Protein AF-A0A7S3M8I0-F1 (afdb_monomer_lite)

Organism: NCBI:txid89044

Radius of gyration: 23.66 Å; chains: 1; bounding box: 47×51×76 Å

pLDDT: mean 84.77, std 18.3, range [44.31, 98.44]

Secondary structure (DSSP, 8-state):
--TT---PPTT-GGGSSSS--HHHHHHHHHHHHHHHHHHTT-HHHHHHHHHHHHHH-TT-HHHHHHHHHHHHHT--SHHHHHHHHHHHHHHHHHHHHHHHHHHHHHHHHHHHHHHTS--------

Sequence (125 aa):
RDEKDNRVPPGSNLVQRTLKDDRFFMCTANVLISKLLLASGNSRGAQLSLREALICFPRSIEGSYLMAEILRCNATSEESLLQAEALLQKAIETGTHLKTKFKETTQAVKAAKLEKTPSAGASEK

Foldseek 3Di:
DPPPPPDDDPPDPVVPDDDPLVLQVLLVVLLVVLVVCVVVVNLVSSLVSLVSSCVSPVLPLSSLQVNLVSLVVPPPDPVSNVSSVVSNVSSVVSVVVVVVVVVVVVVVVVVVVVVPP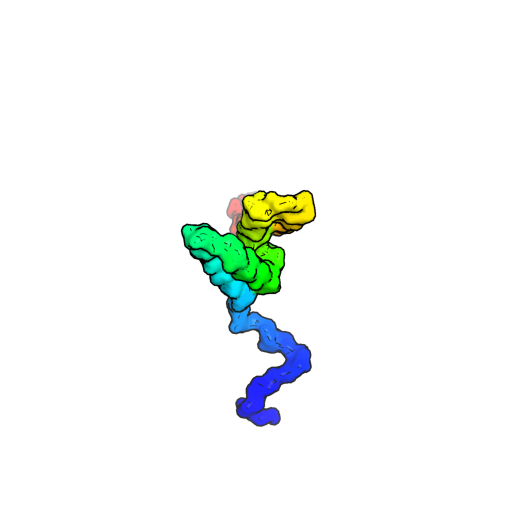PPPDPDDD

Structure (mmCIF, N/CA/C/O backbone):
data_AF-A0A7S3M8I0-F1
#
_entry.id   AF-A0A7S3M8I0-F1
#
loop_
_atom_site.group_PDB
_atom_site.id
_atom_site.type_symbol
_atom_site.label_atom_id
_atom_site.label_alt_id
_atom_site.label_comp_id
_atom_site.label_asym_id
_atom_site.label_entity_id
_atom_site.label_seq_id
_atom_site.pdbx_PDB_ins_code
_atom_site.Cartn_x
_atom_site.Cartn_y
_atom_site.Cartn_z
_atom_site.occupancy
_atom_site.B_iso_or_equiv
_atom_site.auth_seq_id
_atom_site.auth_comp_id
_atom_site.auth_asym_id
_atom_site.auth_atom_id
_atom_site.pdbx_PDB_model_num
ATOM 1 N N . ARG A 1 1 ? 30.835 -38.477 -7.548 1.00 52.78 1 ARG A N 1
ATOM 2 C CA . ARG A 1 1 ? 29.687 -37.641 -7.127 1.00 52.78 1 ARG A CA 1
ATOM 3 C C . ARG A 1 1 ? 28.466 -38.514 -7.355 1.00 52.78 1 ARG A C 1
ATOM 5 O O . ARG A 1 1 ? 28.325 -38.973 -8.478 1.00 52.78 1 ARG A O 1
ATOM 12 N N . ASP A 1 2 ? 27.716 -38.860 -6.312 1.00 46.69 2 ASP A N 1
ATOM 13 C CA . ASP A 1 2 ? 26.536 -39.722 -6.444 1.00 46.69 2 ASP A CA 1
ATOM 14 C C . ASP A 1 2 ? 25.474 -38.995 -7.279 1.00 46.69 2 ASP A C 1
ATOM 16 O O . ASP A 1 2 ? 25.097 -37.875 -6.942 1.00 46.69 2 ASP A O 1
ATOM 20 N N . GLU A 1 3 ? 24.985 -39.602 -8.361 1.00 52.41 3 GLU A N 1
ATOM 21 C CA . GLU A 1 3 ? 23.953 -38.999 -9.229 1.00 52.41 3 GLU A CA 1
ATOM 22 C C . GLU A 1 3 ? 22.595 -38.832 -8.522 1.00 52.41 3 GLU A C 1
ATOM 24 O O . GLU A 1 3 ? 21.691 -38.185 -9.042 1.00 52.41 3 GLU A O 1
ATOM 29 N N . LYS A 1 4 ? 22.452 -39.395 -7.316 1.00 58.56 4 LYS A N 1
ATOM 30 C CA . LYS A 1 4 ? 21.250 -39.307 -6.477 1.00 58.56 4 LYS A CA 1
ATOM 31 C C . LYS A 1 4 ? 21.341 -38.235 -5.387 1.00 58.56 4 LYS A C 1
ATOM 33 O O . LYS A 1 4 ? 20.374 -38.038 -4.651 1.00 58.56 4 LYS A O 1
ATOM 38 N N . ASP A 1 5 ? 22.479 -37.552 -5.260 1.00 62.09 5 ASP A N 1
ATOM 39 C CA . ASP A 1 5 ? 22.670 -36.527 -4.238 1.00 62.09 5 ASP A CA 1
ATOM 40 C C . ASP A 1 5 ? 22.158 -35.161 -4.726 1.00 62.09 5 ASP A C 1
ATOM 42 O O . ASP A 1 5 ? 22.886 -34.351 -5.298 1.00 62.09 5 ASP A O 1
ATOM 46 N N . ASN A 1 6 ? 20.866 -34.910 -4.490 1.00 58.25 6 ASN A N 1
ATOM 47 C CA . ASN A 1 6 ? 20.188 -33.637 -4.772 1.00 58.25 6 ASN A CA 1
ATOM 48 C C . ASN A 1 6 ? 20.523 -32.524 -3.759 1.00 58.25 6 ASN A C 1
ATOM 50 O O . ASN A 1 6 ? 19.845 -31.493 -3.723 1.00 58.25 6 ASN A O 1
ATOM 54 N N . ARG A 1 7 ? 21.526 -32.702 -2.890 1.00 59.53 7 ARG A N 1
ATOM 55 C CA . ARG A 1 7 ? 21.896 -31.667 -1.922 1.00 59.53 7 ARG A CA 1
ATOM 56 C C . ARG A 1 7 ? 22.655 -30.546 -2.621 1.00 59.53 7 ARG A C 1
ATOM 58 O O . ARG A 1 7 ? 23.830 -30.650 -2.965 1.00 59.53 7 ARG A O 1
ATOM 65 N N . VAL A 1 8 ? 21.946 -29.438 -2.808 1.00 58.66 8 VAL A N 1
ATOM 66 C CA . VAL A 1 8 ? 22.505 -28.172 -3.273 1.00 58.66 8 VAL A CA 1
ATOM 67 C C . VAL A 1 8 ? 23.433 -27.620 -2.176 1.00 58.66 8 VAL A C 1
ATOM 69 O O . VAL A 1 8 ? 22.980 -27.438 -1.044 1.00 58.66 8 VAL A O 1
ATOM 72 N N . PRO A 1 9 ? 24.725 -27.364 -2.460 1.00 52.59 9 PRO A N 1
ATOM 73 C CA . PRO A 1 9 ? 25.653 -26.903 -1.439 1.00 52.59 9 PRO A CA 1
ATOM 74 C C . PRO A 1 9 ? 25.285 -25.500 -0.930 1.00 52.59 9 PRO A C 1
ATOM 76 O O . PRO A 1 9 ? 24.878 -24.644 -1.734 1.00 52.59 9 PRO A O 1
ATOM 79 N N . PRO A 1 10 ? 25.477 -25.228 0.376 1.00 52.31 10 PRO A N 1
ATOM 80 C CA . PRO A 1 10 ? 25.326 -23.885 0.922 1.00 52.31 10 PRO A CA 1
ATOM 81 C C . PRO A 1 10 ? 26.317 -22.940 0.228 1.00 52.31 10 PRO A C 1
ATOM 83 O O . PRO A 1 10 ? 27.504 -23.237 0.128 1.00 52.31 10 PRO A O 1
ATOM 86 N N . GLY A 1 11 ? 25.813 -21.823 -0.304 1.00 56.59 11 GLY A N 1
ATOM 87 C CA . GLY A 1 11 ? 26.606 -20.849 -1.066 1.00 56.59 11 GLY A CA 1
ATOM 88 C C . GLY A 1 11 ? 26.591 -21.035 -2.587 1.00 56.59 11 GLY A C 1
ATOM 89 O O . GLY A 1 11 ? 27.182 -20.227 -3.299 1.00 56.59 11 GLY A O 1
ATOM 90 N N . SER A 1 12 ? 25.893 -22.042 -3.123 1.00 55.78 12 SER A N 1
ATOM 91 C CA . SER A 1 12 ? 25.648 -22.072 -4.566 1.00 55.78 12 SER A CA 1
ATOM 92 C C . SER A 1 12 ? 24.571 -21.047 -4.945 1.00 55.78 12 SER A C 1
ATOM 94 O O . SER A 1 12 ? 23.461 -21.040 -4.411 1.00 55.78 12 SER A O 1
ATOM 96 N N . ASN A 1 13 ? 24.865 -20.209 -5.939 1.00 52.44 13 ASN A N 1
ATOM 97 C CA . ASN A 1 13 ? 23.871 -19.346 -6.589 1.00 52.44 13 ASN A CA 1
ATOM 98 C C . ASN A 1 13 ? 22.794 -20.157 -7.352 1.00 52.44 13 ASN A C 1
ATOM 100 O O . ASN A 1 13 ? 21.970 -19.573 -8.045 1.00 52.44 13 ASN A O 1
ATOM 104 N N . LEU A 1 14 ? 22.759 -21.492 -7.221 1.00 46.19 14 LEU A N 1
ATOM 105 C CA . LEU A 1 14 ? 21.753 -22.373 -7.822 1.00 46.19 14 LEU A CA 1
ATOM 106 C C . LEU A 1 14 ? 20.364 -22.275 -7.170 1.00 46.19 14 LEU A C 1
ATOM 108 O O . LEU A 1 14 ? 19.418 -22.858 -7.686 1.00 46.19 14 LEU A O 1
ATOM 112 N N . VAL A 1 15 ? 20.208 -21.506 -6.087 1.00 46.97 15 VAL A N 1
ATOM 113 C CA . VAL A 1 15 ? 18.879 -21.096 -5.587 1.00 46.97 15 VAL A CA 1
ATOM 114 C C . VAL A 1 15 ? 18.293 -19.949 -6.433 1.00 46.97 15 VAL A C 1
ATOM 116 O O . VAL A 1 15 ? 17.144 -19.547 -6.261 1.00 46.97 15 VAL A O 1
ATOM 119 N N . GLN A 1 16 ? 19.053 -19.387 -7.377 1.00 47.69 16 GLN A N 1
ATOM 120 C CA . GLN A 1 16 ? 18.595 -18.245 -8.156 1.00 47.69 16 GLN A CA 1
ATOM 121 C C . GLN A 1 16 ? 17.843 -18.682 -9.422 1.00 47.69 16 GLN A C 1
ATOM 123 O O . GLN A 1 16 ? 18.452 -19.070 -10.414 1.00 47.69 16 GLN A O 1
ATOM 128 N N . ARG A 1 17 ? 16.523 -18.422 -9.403 1.00 48.28 17 ARG A N 1
ATOM 129 C CA . ARG A 1 17 ? 15.630 -18.143 -10.558 1.00 48.28 17 ARG A CA 1
ATOM 130 C C . ARG A 1 17 ? 14.705 -19.253 -11.071 1.00 48.28 17 ARG A C 1
ATOM 132 O O . ARG A 1 17 ? 14.370 -19.256 -12.251 1.00 48.28 17 ARG A O 1
ATOM 139 N N . THR A 1 18 ? 14.160 -20.094 -10.198 1.00 44.31 18 THR A N 1
ATOM 140 C CA . THR A 1 18 ? 12.997 -20.941 -10.553 1.00 44.31 18 THR A CA 1
ATOM 141 C C . THR A 1 18 ? 11.818 -20.820 -9.595 1.00 44.31 18 THR A C 1
ATOM 143 O O . THR A 1 18 ? 11.052 -21.760 -9.432 1.00 44.31 18 THR A O 1
ATOM 146 N N . LEU A 1 19 ? 11.592 -19.630 -9.033 1.00 44.62 19 LEU A N 1
ATOM 147 C CA . LEU A 1 19 ? 10.299 -19.269 -8.455 1.00 44.62 19 LEU A CA 1
ATOM 148 C C . LEU A 1 19 ? 9.931 -17.859 -8.910 1.00 44.62 19 LEU A C 1
ATOM 150 O O . LEU A 1 19 ? 10.616 -16.881 -8.613 1.00 44.62 19 LEU A O 1
ATOM 154 N N . LYS A 1 20 ? 8.842 -17.776 -9.673 1.00 55.47 20 LYS A N 1
ATOM 155 C CA . LYS A 1 20 ? 8.004 -16.581 -9.749 1.00 55.47 20 LYS A CA 1
ATOM 156 C C . LYS A 1 20 ? 7.783 -16.140 -8.293 1.00 55.47 20 LYS A C 1
ATOM 158 O O . LYS A 1 20 ? 7.298 -16.953 -7.527 1.00 55.47 20 LYS A O 1
ATOM 163 N N . ASP A 1 21 ? 8.250 -14.953 -7.903 1.00 74.69 21 ASP A N 1
ATOM 164 C CA . ASP A 1 21 ? 8.468 -14.561 -6.496 1.00 74.69 21 ASP A CA 1
ATOM 165 C C . ASP A 1 21 ? 7.232 -14.851 -5.621 1.00 74.69 21 ASP A C 1
ATOM 167 O O . ASP A 1 21 ? 6.266 -14.087 -5.636 1.00 74.69 21 ASP A O 1
ATOM 171 N N . ASP A 1 22 ? 7.241 -15.961 -4.871 1.00 85.56 22 ASP A N 1
ATOM 172 C CA . ASP A 1 22 ? 6.102 -16.393 -4.048 1.00 85.56 22 ASP A CA 1
ATOM 173 C C . ASP A 1 22 ? 5.674 -15.290 -3.080 1.00 85.56 22 ASP A C 1
ATOM 175 O O . ASP A 1 22 ? 4.495 -15.135 -2.780 1.00 85.56 22 ASP A O 1
ATOM 179 N N . ARG A 1 23 ? 6.611 -14.434 -2.660 1.00 87.88 23 ARG A N 1
ATOM 180 C CA . ARG A 1 23 ? 6.324 -13.279 -1.806 1.00 87.88 23 ARG A CA 1
ATOM 181 C C . ARG A 1 23 ? 5.453 -12.238 -2.499 1.00 87.88 23 ARG A C 1
ATOM 183 O O . ARG A 1 23 ? 4.618 -11.620 -1.846 1.00 87.88 23 ARG A O 1
ATOM 190 N N . PHE A 1 24 ? 5.608 -12.048 -3.809 1.00 88.31 24 PHE A N 1
ATOM 191 C CA . PHE A 1 24 ? 4.735 -11.167 -4.582 1.00 88.31 24 PHE A CA 1
ATOM 192 C C . PHE A 1 24 ? 3.313 -11.736 -4.672 1.00 88.31 24 PHE A C 1
ATOM 194 O O . PHE A 1 24 ? 2.341 -11.000 -4.481 1.00 88.31 24 PHE A O 1
ATOM 201 N N . PHE A 1 25 ? 3.174 -13.047 -4.891 1.00 91.00 25 PHE A N 1
ATOM 202 C CA . PHE A 1 25 ? 1.861 -13.697 -4.886 1.00 91.00 25 PHE A CA 1
ATOM 203 C C . PHE A 1 25 ? 1.220 -13.682 -3.500 1.00 91.00 25 PHE A C 1
ATOM 205 O O . PHE A 1 25 ? 0.051 -13.327 -3.386 1.00 91.00 25 PHE A O 1
ATOM 212 N N . MET A 1 26 ? 1.982 -13.972 -2.446 1.00 93.94 26 MET A N 1
ATOM 213 C CA . MET A 1 26 ? 1.519 -13.896 -1.060 1.00 93.94 26 MET A CA 1
ATOM 214 C C . MET A 1 26 ? 1.123 -12.472 -0.670 1.00 93.94 26 MET A C 1
ATOM 216 O O . MET A 1 26 ? 0.101 -12.284 -0.014 1.00 93.94 26 MET A O 1
ATOM 220 N N . CYS A 1 27 ? 1.874 -11.458 -1.109 1.00 95.06 27 CYS A N 1
ATOM 221 C CA . CYS A 1 27 ? 1.487 -10.060 -0.944 1.00 95.06 27 CYS A CA 1
ATOM 222 C C . CYS A 1 27 ? 0.141 -9.781 -1.622 1.00 95.06 27 CYS A C 1
ATOM 224 O O . CYS A 1 27 ? -0.780 -9.279 -0.981 1.00 95.06 27 CYS A O 1
ATOM 226 N N . THR A 1 28 ? 0.002 -10.173 -2.890 1.00 95.19 28 THR A N 1
ATOM 227 C CA . THR A 1 28 ? -1.228 -9.974 -3.669 1.00 95.19 28 THR A CA 1
ATOM 228 C C . THR A 1 28 ? -2.423 -10.683 -3.028 1.00 95.19 28 THR A C 1
ATOM 230 O O . THR A 1 28 ? -3.484 -10.084 -2.866 1.00 95.19 28 THR A O 1
ATOM 233 N N . ALA A 1 29 ? -2.251 -11.937 -2.604 1.00 97.31 29 ALA A N 1
ATOM 234 C CA . ALA A 1 29 ? -3.283 -12.718 -1.934 1.00 97.31 29 ALA A CA 1
ATOM 235 C C . ALA A 1 29 ? -3.729 -12.052 -0.625 1.00 97.31 29 ALA A C 1
ATOM 237 O O . ALA A 1 29 ? 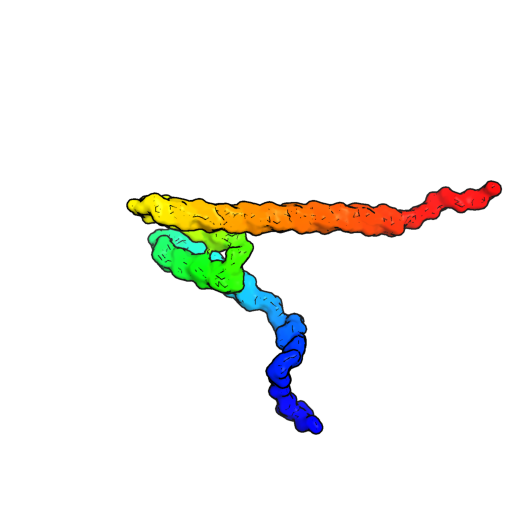-4.923 -11.871 -0.404 1.00 97.31 29 ALA A O 1
ATOM 238 N N . ASN A 1 30 ? -2.787 -11.610 0.208 1.00 98.31 30 ASN A N 1
ATOM 239 C CA . ASN A 1 30 ? -3.101 -10.921 1.457 1.00 98.31 30 ASN A CA 1
ATOM 240 C C . ASN A 1 30 ? -3.770 -9.551 1.244 1.00 98.31 30 ASN A C 1
ATOM 242 O O . ASN A 1 30 ? -4.656 -9.181 2.014 1.00 98.31 30 ASN A O 1
ATOM 246 N N . VAL A 1 31 ? -3.409 -8.815 0.186 1.00 98.25 31 VAL A N 1
ATOM 247 C CA . VAL A 1 31 ? -4.112 -7.582 -0.217 1.00 98.25 31 VAL A CA 1
ATOM 248 C C . VAL A 1 31 ? -5.548 -7.880 -0.665 1.00 98.25 31 VAL A C 1
ATOM 250 O O . VAL A 1 31 ? -6.463 -7.126 -0.347 1.00 98.25 31 VAL A O 1
ATOM 253 N N . LEU A 1 32 ? -5.790 -8.980 -1.381 1.00 98.38 32 LEU A N 1
ATOM 254 C CA . LEU A 1 32 ? -7.152 -9.376 -1.759 1.00 98.38 32 LEU A CA 1
ATOM 255 C C . LEU A 1 32 ? -7.977 -9.807 -0.542 1.00 98.38 32 LEU A C 1
ATOM 257 O O . LEU A 1 32 ? -9.118 -9.372 -0.392 1.00 98.38 32 LEU A O 1
ATOM 261 N N . ILE A 1 33 ? -7.392 -10.607 0.351 1.00 98.44 33 ILE A N 1
ATOM 262 C CA . ILE A 1 33 ? -8.027 -11.015 1.609 1.00 98.44 33 ILE A CA 1
ATOM 263 C C . ILE A 1 33 ? -8.390 -9.782 2.443 1.00 98.44 33 ILE A C 1
ATOM 265 O O . ILE A 1 33 ? -9.509 -9.700 2.946 1.00 98.44 33 ILE A O 1
ATOM 269 N N . SER A 1 34 ? -7.502 -8.788 2.546 1.00 98.44 34 SER A N 1
ATOM 270 C CA . SER A 1 34 ? -7.792 -7.581 3.322 1.00 98.44 34 SER A CA 1
ATOM 271 C C . SER A 1 34 ? -8.964 -6.783 2.753 1.00 98.44 34 SER A C 1
ATOM 273 O O . SER A 1 34 ? -9.813 -6.335 3.520 1.00 98.44 34 SER A O 1
ATOM 275 N N . LYS A 1 35 ? -9.084 -6.670 1.425 1.00 98.44 35 LYS A N 1
ATOM 276 C CA . LYS A 1 35 ? -10.242 -6.033 0.776 1.00 98.44 35 LYS A CA 1
ATOM 277 C C . LYS A 1 35 ? -11.551 -6.759 1.081 1.00 98.44 35 LYS A C 1
ATOM 279 O O . LYS A 1 35 ? -12.546 -6.102 1.377 1.00 98.44 35 LYS A O 1
ATOM 284 N N . LEU A 1 36 ? -11.553 -8.093 1.046 1.00 98.38 36 LEU A N 1
ATOM 285 C CA . LEU A 1 36 ? -12.730 -8.893 1.408 1.00 98.38 36 LEU A CA 1
ATOM 286 C C . LEU A 1 36 ? -13.114 -8.690 2.880 1.00 98.38 36 LEU A C 1
ATOM 288 O O . LEU A 1 36 ? -14.290 -8.514 3.189 1.00 98.38 36 LEU A O 1
ATOM 292 N N . LEU A 1 37 ? -12.123 -8.646 3.774 1.00 98.44 37 LEU A N 1
ATOM 293 C CA . LEU A 1 37 ? -12.338 -8.389 5.199 1.00 98.44 37 LEU A CA 1
ATOM 294 C C . LEU A 1 37 ? -12.866 -6.973 5.461 1.00 98.44 37 LEU A C 1
ATOM 296 O O . LEU A 1 37 ? -13.734 -6.798 6.312 1.00 98.44 37 LEU A O 1
ATOM 300 N N . LEU A 1 38 ? -12.405 -5.966 4.713 1.00 97.62 38 LEU A N 1
ATOM 301 C CA . LEU A 1 38 ? -12.968 -4.614 4.783 1.00 97.62 38 LEU A CA 1
ATOM 302 C C . LEU A 1 38 ? -14.418 -4.577 4.304 1.00 97.62 38 LEU A C 1
ATOM 304 O O . LEU A 1 38 ? -15.256 -3.971 4.967 1.00 97.62 38 LEU A O 1
ATOM 308 N N . ALA A 1 39 ? -14.730 -5.261 3.201 1.00 97.25 39 ALA A N 1
ATOM 309 C CA . ALA A 1 39 ? -16.098 -5.358 2.695 1.00 97.25 39 ALA A CA 1
ATOM 310 C C . ALA A 1 39 ? -17.048 -6.029 3.704 1.00 97.25 39 ALA A C 1
ATOM 312 O O . ALA A 1 39 ? -18.227 -5.692 3.754 1.00 97.25 39 ALA A O 1
ATOM 313 N N . SER A 1 40 ? -16.535 -6.932 4.546 1.00 97.75 40 SER A N 1
ATOM 314 C CA . SER A 1 40 ? -17.293 -7.562 5.631 1.00 97.75 40 SER A CA 1
ATOM 315 C C . SER A 1 40 ? -17.251 -6.789 6.961 1.00 97.75 40 SER A C 1
ATOM 317 O O . SER A 1 40 ? -17.639 -7.340 7.988 1.00 97.75 40 SER A O 1
ATOM 319 N N . GLY A 1 41 ? -16.720 -5.561 6.991 1.00 96.81 41 GLY A N 1
ATOM 320 C CA . GLY A 1 41 ? -16.603 -4.740 8.205 1.00 96.81 41 GLY A CA 1
ATOM 321 C C . GLY A 1 41 ? -15.536 -5.201 9.211 1.00 96.81 41 GLY A C 1
ATOM 322 O O . GLY A 1 41 ? -15.448 -4.662 10.313 1.00 96.81 41 GLY A O 1
ATOM 323 N N . ASN A 1 42 ? -14.696 -6.179 8.862 1.00 97.69 42 ASN A N 1
ATOM 324 C CA . ASN A 1 42 ? -13.638 -6.703 9.725 1.00 97.69 42 ASN A CA 1
ATOM 325 C C . ASN A 1 42 ? -12.311 -5.948 9.519 1.00 97.69 42 ASN A C 1
ATOM 327 O O . ASN A 1 42 ? -11.329 -6.483 8.995 1.00 97.69 42 ASN A O 1
ATOM 331 N N . SER A 1 43 ? -12.265 -4.697 9.982 1.00 96.69 43 SER A N 1
ATOM 332 C CA . SER A 1 43 ? -11.086 -3.827 9.856 1.00 96.69 43 SER A CA 1
ATOM 333 C C . SER A 1 43 ? -9.837 -4.389 10.545 1.00 96.69 43 SER A C 1
ATOM 335 O O . SER A 1 43 ? -8.728 -4.239 10.034 1.00 96.69 43 SER A O 1
ATOM 337 N N . ARG A 1 44 ? -9.992 -5.079 11.685 1.00 96.94 44 ARG A N 1
ATOM 338 C CA . ARG A 1 44 ? -8.862 -5.677 12.418 1.00 96.94 44 ARG A CA 1
ATOM 339 C C . ARG A 1 44 ? -8.223 -6.821 11.633 1.00 96.94 44 ARG A C 1
ATOM 341 O O . ARG A 1 44 ? -7.001 -6.878 11.532 1.00 96.94 44 ARG A O 1
ATOM 348 N N . GLY A 1 45 ? -9.036 -7.712 11.065 1.00 98.06 45 GLY A N 1
ATOM 349 C CA . GLY A 1 45 ? -8.549 -8.784 10.198 1.00 98.06 45 GLY A CA 1
ATOM 350 C C . GLY A 1 45 ? -7.843 -8.227 8.963 1.00 98.06 45 GLY A C 1
ATOM 351 O O . GLY A 1 45 ? -6.749 -8.674 8.628 1.00 98.06 45 GLY A O 1
ATOM 352 N N . ALA A 1 46 ? -8.419 -7.195 8.340 1.00 98.25 46 ALA A N 1
ATOM 353 C CA . ALA A 1 46 ? -7.816 -6.543 7.184 1.00 98.25 46 ALA A CA 1
ATOM 354 C C . ALA A 1 46 ? -6.419 -5.973 7.484 1.00 98.25 46 ALA A C 1
ATOM 356 O O . ALA A 1 46 ? -5.499 -6.170 6.689 1.00 98.25 46 ALA A O 1
ATOM 357 N N . GLN A 1 47 ? -6.230 -5.330 8.644 1.00 97.81 47 GLN A N 1
ATOM 358 C CA . GLN A 1 47 ? -4.912 -4.846 9.075 1.00 97.81 47 GLN A CA 1
ATOM 359 C C . GLN A 1 47 ? -3.895 -5.979 9.237 1.00 97.81 47 GLN A C 1
ATOM 361 O O . GLN A 1 47 ? -2.743 -5.817 8.838 1.00 97.81 47 GLN A O 1
ATOM 366 N N . LEU A 1 48 ? -4.294 -7.119 9.813 1.00 98.25 48 LEU A N 1
ATOM 367 C CA . LEU A 1 48 ? -3.400 -8.269 9.979 1.00 98.25 48 LEU A CA 1
ATOM 368 C C . LEU A 1 48 ? -2.948 -8.814 8.622 1.00 98.25 48 LEU A C 1
ATOM 370 O O . LEU A 1 48 ? -1.749 -8.959 8.400 1.00 98.25 48 LEU A O 1
ATOM 374 N N . SER A 1 49 ? -3.875 -9.013 7.682 1.00 98.38 49 SER A N 1
ATOM 375 C CA . SER A 1 49 ? -3.523 -9.438 6.323 1.00 98.38 49 SER A CA 1
ATOM 376 C C . SER A 1 49 ? -2.612 -8.423 5.623 1.00 98.38 49 SER A C 1
ATOM 378 O O . SER A 1 49 ? -1.631 -8.807 4.995 1.00 98.38 49 SER A O 1
ATOM 380 N N . LEU A 1 50 ? -2.861 -7.117 5.762 1.00 98.31 50 LEU A N 1
ATOM 381 C CA . LEU A 1 50 ? -1.991 -6.093 5.167 1.00 98.31 50 LEU A CA 1
ATOM 382 C C . LEU A 1 50 ? -0.591 -6.057 5.787 1.00 98.31 50 LEU A C 1
ATOM 384 O O . LEU A 1 50 ? 0.375 -5.814 5.066 1.00 98.31 50 LEU A O 1
ATOM 388 N N . ARG A 1 51 ? -0.450 -6.340 7.088 1.00 97.88 51 ARG A N 1
ATOM 389 C CA . ARG A 1 51 ? 0.871 -6.504 7.714 1.00 97.88 51 ARG A CA 1
ATOM 390 C C . ARG A 1 51 ? 1.634 -7.662 7.081 1.00 97.88 51 ARG A C 1
ATOM 392 O O . ARG A 1 51 ? 2.772 -7.457 6.671 1.00 97.88 51 ARG A O 1
ATOM 399 N N . GLU A 1 52 ? 0.999 -8.819 6.905 1.00 97.81 52 GLU A N 1
ATOM 400 C CA . GLU A 1 52 ? 1.616 -9.963 6.216 1.00 97.81 52 GLU A CA 1
ATOM 401 C C . GLU A 1 52 ? 1.990 -9.626 4.766 1.00 97.81 52 GLU A C 1
ATOM 403 O O . GLU A 1 52 ? 3.087 -9.949 4.299 1.00 97.81 52 GLU A O 1
ATOM 408 N N . ALA A 1 53 ? 1.122 -8.894 4.058 1.00 97.00 53 ALA A N 1
ATOM 409 C CA . ALA A 1 53 ? 1.408 -8.435 2.704 1.00 97.00 53 ALA A CA 1
ATOM 410 C C . ALA A 1 53 ? 2.664 -7.553 2.642 1.00 97.00 53 ALA A C 1
ATOM 412 O O . ALA A 1 53 ? 3.490 -7.719 1.741 1.00 97.00 53 ALA A O 1
ATOM 413 N N . LEU A 1 54 ? 2.810 -6.627 3.592 1.00 96.12 54 LEU A N 1
ATOM 414 C CA . LEU A 1 54 ? 3.936 -5.698 3.669 1.00 96.12 54 LEU A CA 1
ATOM 415 C C . LEU A 1 54 ? 5.213 -6.349 4.217 1.00 96.12 54 LEU A C 1
ATOM 417 O O . LEU A 1 54 ? 6.298 -5.889 3.875 1.00 96.12 54 LEU A O 1
ATOM 421 N N . ILE A 1 55 ? 5.121 -7.437 4.988 1.00 95.56 55 ILE A N 1
ATOM 422 C CA . ILE A 1 55 ? 6.279 -8.279 5.339 1.00 95.56 55 ILE A CA 1
ATOM 423 C C . ILE A 1 55 ? 6.800 -8.994 4.088 1.00 95.56 55 ILE A C 1
ATOM 425 O O . ILE A 1 55 ? 8.002 -8.980 3.818 1.00 95.56 55 ILE A O 1
ATOM 429 N N . CYS A 1 56 ? 5.900 -9.578 3.291 1.00 93.12 56 CYS A N 1
ATOM 430 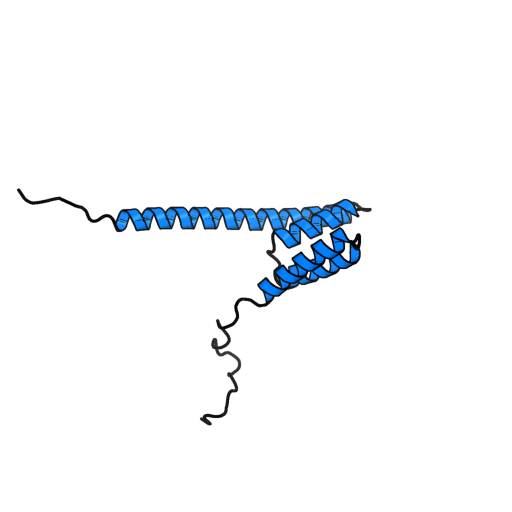C CA . CYS A 1 56 ? 6.268 -10.280 2.062 1.00 93.12 56 CYS A CA 1
ATOM 431 C C . CYS A 1 56 ? 6.836 -9.322 1.006 1.00 93.12 56 CYS A C 1
ATOM 433 O O . CYS A 1 56 ? 7.846 -9.616 0.364 1.00 93.12 56 CYS A O 1
ATOM 435 N N . PHE A 1 57 ? 6.193 -8.166 0.826 1.00 92.94 57 PHE A N 1
ATOM 436 C CA . PHE A 1 57 ? 6.596 -7.165 -0.155 1.00 92.94 57 PHE A CA 1
ATOM 437 C C . PHE A 1 57 ? 6.439 -5.737 0.405 1.00 92.94 57 PHE A C 1
ATOM 439 O O . PHE A 1 57 ? 5.415 -5.082 0.184 1.00 92.94 57 PHE A O 1
ATOM 446 N N . PRO A 1 58 ? 7.482 -5.200 1.073 1.00 92.44 58 PRO A N 1
ATOM 447 C CA . PRO A 1 58 ? 7.433 -3.888 1.733 1.00 92.44 58 PRO A CA 1
ATOM 448 C C . PRO A 1 58 ? 7.185 -2.699 0.801 1.00 92.44 58 PRO A C 1
ATOM 450 O O . PRO A 1 58 ? 6.795 -1.626 1.247 1.00 92.44 58 PRO A O 1
ATOM 453 N N . ARG A 1 59 ? 7.425 -2.881 -0.503 1.00 90.50 59 ARG A N 1
ATOM 454 C CA . ARG A 1 59 ? 7.212 -1.870 -1.549 1.00 90.50 59 ARG A CA 1
ATOM 455 C C . ARG A 1 59 ? 5.856 -2.026 -2.243 1.00 90.50 59 ARG A C 1
ATOM 457 O O . ARG A 1 59 ? 5.676 -1.568 -3.367 1.00 90.50 59 ARG A O 1
ATOM 464 N N . SER A 1 60 ? 4.897 -2.700 -1.612 1.00 94.69 60 SER A N 1
ATOM 465 C CA . SER A 1 60 ? 3.530 -2.760 -2.127 1.00 94.69 60 SER A CA 1
ATOM 466 C C . SER A 1 60 ? 2.875 -1.386 -1.991 1.00 94.69 60 SER A C 1
ATOM 468 O O . SER A 1 60 ? 2.531 -0.969 -0.882 1.00 94.69 60 SER A O 1
ATOM 470 N N . ILE A 1 61 ? 2.711 -0.677 -3.1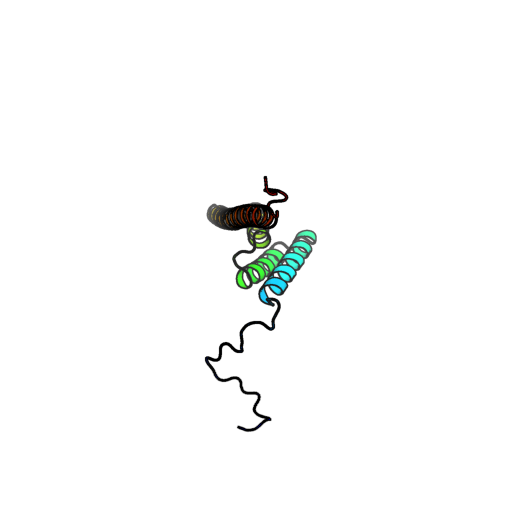16 1.00 95.75 61 ILE A N 1
ATOM 471 C CA . ILE A 1 61 ? 2.015 0.622 -3.165 1.00 95.75 61 ILE A CA 1
ATOM 472 C C . ILE A 1 61 ? 0.595 0.456 -2.625 1.00 95.75 61 ILE A C 1
ATOM 474 O O . ILE A 1 61 ? 0.180 1.180 -1.725 1.00 95.75 61 ILE A O 1
ATOM 478 N N . GLU A 1 62 ? -0.127 -0.537 -3.144 1.00 96.62 62 GLU A N 1
ATOM 479 C CA . GLU A 1 62 ? -1.509 -0.804 -2.759 1.00 96.62 62 GLU A CA 1
ATOM 480 C C . GLU A 1 62 ? -1.624 -1.254 -1.299 1.00 96.62 62 GLU A C 1
ATOM 482 O O . GLU A 1 62 ? -2.479 -0.751 -0.574 1.00 96.62 62 GLU A O 1
ATOM 487 N N . GLY A 1 63 ? -0.733 -2.140 -0.841 1.00 97.38 63 GLY A N 1
ATOM 488 C CA . GLY A 1 63 ? -0.714 -2.574 0.556 1.00 97.38 63 GLY A CA 1
ATOM 489 C C . GLY A 1 63 ? -0.478 -1.411 1.523 1.00 97.38 63 GLY A C 1
ATOM 490 O O . GLY A 1 63 ? -1.166 -1.300 2.537 1.00 97.38 63 GLY A O 1
ATOM 491 N N . SER A 1 64 ? 0.449 -0.510 1.181 1.00 97.88 64 SER A N 1
ATOM 492 C CA . SER A 1 64 ? 0.762 0.666 2.004 1.00 97.88 64 SER A CA 1
ATOM 493 C C . SER A 1 64 ? -0.407 1.651 2.034 1.00 97.88 64 SER A C 1
ATOM 495 O O . SER A 1 64 ? -0.788 2.114 3.106 1.00 97.88 64 SER A O 1
ATOM 497 N N . TYR A 1 65 ? -1.021 1.917 0.878 1.00 98.06 65 TYR A N 1
ATOM 498 C CA . TYR A 1 65 ? -2.186 2.794 0.764 1.00 98.06 65 TYR A CA 1
ATOM 499 C C . TYR A 1 65 ? -3.390 2.274 1.561 1.00 98.06 65 TYR A C 1
ATOM 501 O O . TYR A 1 65 ? -3.953 3.007 2.370 1.00 98.06 65 TYR A O 1
ATOM 509 N N . LEU A 1 66 ? -3.757 0.998 1.393 1.00 98.12 66 LEU A N 1
ATOM 510 C CA . LEU A 1 66 ? -4.890 0.416 2.116 1.00 98.12 66 LEU A CA 1
ATOM 511 C C . LEU A 1 66 ? -4.656 0.416 3.628 1.00 98.12 66 LEU A C 1
ATOM 513 O O . LEU A 1 66 ? -5.565 0.742 4.384 1.00 98.12 66 LEU A O 1
ATOM 517 N N . MET A 1 67 ? -3.441 0.094 4.085 1.00 98.31 67 MET A N 1
ATOM 518 C CA . MET A 1 67 ? -3.120 0.121 5.514 1.00 98.31 67 MET A CA 1
ATOM 519 C C . MET A 1 67 ? -3.232 1.543 6.081 1.00 98.31 67 MET A C 1
ATOM 521 O O . MET A 1 67 ? -3.790 1.720 7.165 1.00 98.31 67 MET A O 1
ATOM 525 N N . ALA A 1 68 ? -2.761 2.551 5.338 1.00 97.88 68 ALA A N 1
ATOM 526 C CA . ALA A 1 68 ? -2.897 3.952 5.724 1.00 97.88 68 ALA A CA 1
ATOM 527 C C . ALA A 1 68 ? -4.364 4.382 5.842 1.00 97.88 68 ALA A C 1
ATOM 529 O O . ALA A 1 68 ? -4.732 5.010 6.831 1.00 97.88 68 ALA A O 1
ATOM 530 N N . GLU A 1 69 ? -5.216 3.998 4.889 1.00 97.56 69 GLU A N 1
ATOM 531 C CA . GLU A 1 69 ? -6.644 4.327 4.934 1.00 97.56 69 GLU A CA 1
ATOM 532 C C . GLU A 1 69 ? -7.343 3.697 6.142 1.00 97.56 69 GLU A C 1
ATOM 534 O O . GLU A 1 69 ? -8.109 4.373 6.827 1.00 97.56 69 GLU A O 1
ATOM 539 N N . ILE A 1 70 ? -7.035 2.438 6.476 1.00 96.81 70 ILE A N 1
ATOM 540 C CA . ILE A 1 70 ? -7.613 1.813 7.673 1.00 96.81 70 ILE A CA 1
ATOM 541 C C . ILE A 1 70 ? -7.144 2.531 8.944 1.00 96.81 70 ILE A C 1
ATOM 543 O O . ILE A 1 70 ? -7.950 2.755 9.848 1.00 96.81 70 ILE A O 1
ATOM 547 N N . LEU A 1 71 ? -5.856 2.877 9.039 1.00 96.81 71 LEU A N 1
ATOM 548 C CA . LEU A 1 71 ? -5.323 3.619 10.185 1.00 96.81 71 LEU A CA 1
ATOM 549 C C . LEU A 1 71 ? -5.979 4.993 10.309 1.00 96.81 71 LEU A C 1
ATOM 551 O O . LEU A 1 71 ? -6.387 5.360 11.403 1.00 96.81 71 LEU A O 1
ATOM 555 N N . ARG A 1 72 ? -6.154 5.709 9.194 1.00 96.81 72 ARG A N 1
ATOM 556 C CA . ARG A 1 72 ? -6.819 7.014 9.146 1.00 96.81 72 ARG A CA 1
ATOM 557 C C . ARG A 1 72 ? -8.281 6.929 9.587 1.00 96.81 72 ARG A C 1
ATOM 559 O O . ARG A 1 72 ? -8.721 7.751 10.382 1.00 96.81 72 ARG A O 1
ATOM 566 N N . CYS A 1 73 ? -9.033 5.940 9.101 1.00 95.06 73 CYS A N 1
ATOM 567 C CA . CYS A 1 73 ? -10.442 5.752 9.463 1.00 95.06 73 CYS A CA 1
ATOM 568 C C . CYS A 1 73 ? -10.645 5.349 10.929 1.00 95.06 73 CYS A C 1
ATOM 570 O O . CYS A 1 73 ? -11.661 5.707 11.516 1.00 95.06 73 CYS A O 1
ATOM 572 N N . ASN A 1 74 ? -9.691 4.624 11.516 1.00 94.19 74 ASN A N 1
ATOM 573 C CA . ASN A 1 74 ? -9.752 4.167 12.906 1.00 94.19 74 ASN A CA 1
ATOM 574 C C . ASN A 1 74 ? -8.894 5.021 13.853 1.00 94.19 74 ASN A C 1
ATOM 576 O O . ASN A 1 74 ? -8.660 4.613 14.991 1.00 94.19 74 ASN A O 1
ATOM 580 N N . ALA A 1 75 ? -8.378 6.163 13.392 1.00 94.25 75 ALA A N 1
ATOM 581 C CA . ALA A 1 75 ? -7.448 6.967 14.165 1.00 94.25 75 ALA A CA 1
ATOM 582 C C . ALA A 1 75 ? -8.146 7.563 15.389 1.00 94.25 75 ALA A C 1
ATOM 584 O O . ALA A 1 75 ? -9.038 8.401 15.277 1.00 94.25 75 ALA A O 1
ATOM 585 N N . THR A 1 76 ? -7.693 7.156 16.569 1.00 95.19 76 THR A N 1
ATOM 586 C CA . THR A 1 76 ? -8.087 7.757 17.851 1.00 95.19 76 THR A CA 1
ATOM 587 C C . THR A 1 76 ? -6.965 8.595 18.458 1.00 95.19 76 THR A C 1
ATOM 589 O O . THR A 1 76 ? -7.133 9.163 19.533 1.00 95.19 76 THR A O 1
ATOM 592 N N . SER A 1 77 ? -5.803 8.639 17.804 1.00 95.56 77 SER A N 1
ATOM 593 C CA . SER A 1 77 ? -4.605 9.324 18.278 1.00 95.56 77 SER A CA 1
ATOM 594 C C . SER A 1 77 ? -3.830 9.954 17.127 1.00 95.56 77 SER A C 1
ATOM 596 O O . SER A 1 77 ? -3.869 9.473 15.992 1.00 95.56 77 SER A O 1
ATOM 598 N N . GLU A 1 78 ? -3.073 11.001 17.451 1.00 96.19 78 GLU A N 1
ATOM 599 C CA . GLU A 1 78 ? -2.102 11.618 16.544 1.00 96.19 78 GLU A CA 1
ATOM 600 C C . GLU A 1 78 ? -1.076 10.595 16.038 1.00 96.19 78 GLU A C 1
ATOM 602 O O . GLU A 1 78 ? -0.774 10.551 14.850 1.00 96.19 78 GLU A O 1
ATOM 607 N N . GLU A 1 79 ? -0.624 9.686 16.905 1.00 96.12 79 GLU A N 1
ATOM 608 C CA . GLU A 1 79 ? 0.303 8.615 16.532 1.00 96.12 79 GLU A CA 1
ATOM 609 C C . GLU A 1 79 ? -0.239 7.741 15.388 1.00 96.12 79 GLU A C 1
ATOM 611 O O . GLU A 1 79 ? 0.491 7.408 14.455 1.00 96.12 79 GLU A O 1
ATOM 616 N N . SER A 1 80 ? -1.534 7.408 15.413 1.00 93.19 80 SER A N 1
ATOM 617 C CA . SER A 1 80 ? -2.162 6.610 14.349 1.00 93.19 80 SER A CA 1
ATOM 618 C C . SER A 1 80 ? -2.172 7.357 13.012 1.00 93.19 80 SER A C 1
ATOM 620 O O . SER A 1 80 ? -1.992 6.745 11.956 1.00 93.19 80 SER A O 1
ATOM 622 N N . LEU A 1 81 ? -2.346 8.682 13.050 1.00 96.25 81 LEU A N 1
ATOM 623 C CA . LEU A 1 81 ? -2.300 9.537 11.864 1.00 96.25 81 LEU A CA 1
ATOM 624 C C . LEU A 1 81 ? -0.878 9.656 11.309 1.00 96.25 81 LEU A C 1
ATOM 626 O O . LEU A 1 81 ? -0.701 9.529 10.100 1.00 96.25 81 LEU A O 1
ATOM 630 N N . LEU A 1 82 ? 0.135 9.793 12.169 1.00 97.62 82 LEU A N 1
ATOM 631 C CA . LEU A 1 82 ? 1.544 9.797 11.756 1.00 97.62 82 LEU A CA 1
ATOM 632 C C . LEU A 1 82 ? 1.953 8.463 11.112 1.00 97.62 82 LEU A C 1
ATOM 634 O O . LEU A 1 82 ? 2.672 8.433 10.112 1.00 97.62 82 LEU A O 1
ATOM 638 N N . GLN A 1 83 ? 1.461 7.338 11.638 1.00 96.69 83 GLN A N 1
ATOM 639 C CA . GLN A 1 83 ? 1.683 6.028 11.019 1.00 96.69 83 GLN A CA 1
ATOM 640 C C . GLN A 1 83 ? 1.018 5.926 9.638 1.00 96.69 83 GLN A C 1
ATOM 642 O O . GLN A 1 83 ? 1.621 5.387 8.704 1.00 96.69 83 GLN A O 1
ATOM 647 N N . ALA A 1 84 ? -0.202 6.452 9.490 1.00 97.50 84 ALA A N 1
ATOM 648 C CA . ALA A 1 84 ? -0.883 6.513 8.199 1.00 97.50 84 ALA A CA 1
ATOM 649 C C . ALA A 1 84 ? -0.109 7.388 7.195 1.00 97.50 84 ALA A C 1
ATOM 651 O O . ALA A 1 84 ? 0.121 6.962 6.062 1.00 97.50 84 ALA A O 1
ATOM 652 N N . GLU A 1 85 ? 0.360 8.562 7.620 1.00 97.81 85 GLU A N 1
ATOM 653 C CA . GLU A 1 85 ? 1.182 9.468 6.810 1.00 97.81 85 GLU A CA 1
ATOM 654 C C . GLU A 1 85 ? 2.464 8.784 6.318 1.00 97.81 85 GLU A C 1
ATOM 656 O O . GLU A 1 85 ? 2.750 8.784 5.119 1.00 97.81 85 GLU A O 1
ATOM 661 N N . ALA A 1 86 ? 3.197 8.109 7.207 1.00 97.50 86 ALA A N 1
ATOM 662 C CA . ALA A 1 86 ? 4.423 7.401 6.845 1.00 97.50 86 ALA A CA 1
ATOM 663 C C . ALA A 1 86 ? 4.191 6.300 5.791 1.00 97.50 86 ALA A C 1
ATOM 665 O O . ALA A 1 86 ? 5.044 6.051 4.934 1.00 97.50 86 ALA A O 1
ATOM 666 N N . LEU A 1 87 ? 3.038 5.627 5.828 1.00 97.19 87 LEU A N 1
ATOM 667 C CA . LEU A 1 87 ? 2.661 4.627 4.826 1.00 97.19 87 LEU A CA 1
ATOM 668 C C . LEU A 1 87 ? 2.296 5.262 3.479 1.00 97.19 87 LEU A C 1
ATOM 670 O O . LEU A 1 87 ? 2.705 4.746 2.435 1.00 97.19 87 LEU A O 1
ATOM 674 N N . LEU A 1 88 ? 1.583 6.392 3.485 1.00 97.56 88 LEU A N 1
ATOM 675 C CA . LEU A 1 88 ? 1.294 7.154 2.266 1.00 97.56 88 LEU A CA 1
ATOM 676 C C . LEU A 1 88 ? 2.582 7.663 1.615 1.00 97.56 88 LEU A C 1
ATOM 678 O O . LEU A 1 88 ? 2.754 7.522 0.403 1.00 97.56 88 LEU A O 1
ATOM 682 N N . GLN A 1 89 ? 3.521 8.163 2.416 1.00 96.69 89 GLN A N 1
ATOM 683 C CA . GLN A 1 89 ? 4.823 8.616 1.940 1.00 96.69 89 GLN A CA 1
ATOM 684 C C . GLN A 1 89 ? 5.590 7.485 1.229 1.00 96.69 89 GLN A C 1
ATOM 686 O O . GLN A 1 89 ? 6.043 7.656 0.095 1.00 96.69 89 GLN A O 1
ATOM 691 N N . LYS A 1 90 ? 5.630 6.278 1.813 1.00 93.62 90 LYS A N 1
ATOM 692 C CA . LYS A 1 90 ? 6.229 5.090 1.168 1.00 93.62 90 LYS A CA 1
ATOM 693 C C . LYS A 1 90 ? 5.556 4.720 -0.157 1.00 93.62 90 LYS A C 1
ATOM 695 O O . LYS A 1 90 ? 6.236 4.340 -1.119 1.00 93.62 90 LYS A O 1
ATOM 700 N N . ALA A 1 91 ? 4.227 4.816 -0.225 1.00 93.44 91 ALA A N 1
ATOM 701 C CA . ALA A 1 91 ? 3.475 4.552 -1.450 1.00 93.44 91 ALA A CA 1
ATOM 702 C C . ALA A 1 91 ? 3.832 5.564 -2.557 1.00 93.44 91 ALA A C 1
ATOM 704 O O . ALA A 1 91 ? 4.061 5.168 -3.705 1.00 93.44 91 ALA A O 1
ATOM 705 N N . ILE A 1 92 ? 3.951 6.850 -2.206 1.00 94.69 92 ILE A N 1
ATOM 706 C CA . ILE A 1 92 ? 4.342 7.936 -3.119 1.00 94.69 92 ILE A CA 1
ATOM 707 C C . ILE A 1 92 ? 5.770 7.740 -3.633 1.00 94.69 92 ILE A C 1
ATOM 709 O O . ILE A 1 92 ? 6.007 7.840 -4.841 1.00 94.69 92 ILE A O 1
ATOM 713 N N . GLU A 1 93 ? 6.720 7.432 -2.751 1.00 93.06 93 GLU A N 1
ATOM 714 C CA . GLU A 1 93 ? 8.121 7.193 -3.116 1.00 93.06 93 GLU A CA 1
ATOM 715 C C . GLU A 1 93 ? 8.247 6.029 -4.097 1.00 93.06 93 GLU A C 1
ATOM 717 O O . GLU A 1 93 ? 8.870 6.150 -5.158 1.00 93.06 93 GLU A O 1
ATOM 722 N N . THR A 1 94 ? 7.574 4.918 -3.795 1.00 90.62 94 THR A N 1
ATOM 723 C CA . THR A 1 94 ? 7.574 3.737 -4.662 1.00 90.62 94 THR A CA 1
ATOM 724 C C . THR A 1 94 ? 6.920 4.039 -6.015 1.00 90.62 94 THR A C 1
ATOM 726 O O . THR A 1 94 ? 7.463 3.678 -7.063 1.00 90.62 94 THR A O 1
ATOM 729 N N . GLY A 1 95 ? 5.791 4.755 -6.024 1.00 90.06 95 GLY A N 1
ATOM 730 C CA . GLY A 1 95 ? 5.122 5.180 -7.255 1.00 90.06 95 GLY A CA 1
ATOM 731 C C . GLY A 1 95 ? 5.973 6.134 -8.100 1.00 90.06 95 GLY A C 1
ATOM 732 O O . GLY A 1 95 ? 6.003 6.026 -9.328 1.00 90.06 95 GLY A O 1
ATOM 733 N N . THR A 1 96 ? 6.715 7.037 -7.461 1.00 93.19 96 THR A N 1
ATOM 734 C CA . THR A 1 96 ? 7.642 7.961 -8.131 1.00 93.19 96 THR A CA 1
ATOM 735 C C . THR A 1 96 ? 8.798 7.204 -8.772 1.00 93.19 96 THR A C 1
ATOM 737 O O . THR A 1 96 ? 9.111 7.439 -9.940 1.00 93.19 96 THR A O 1
ATOM 740 N N . HIS A 1 97 ? 9.375 6.231 -8.064 1.00 88.56 97 HIS A N 1
ATOM 741 C CA . HIS A 1 97 ? 10.418 5.372 -8.616 1.00 88.56 97 HIS A CA 1
ATOM 742 C C . HIS A 1 97 ? 9.937 4.615 -9.864 1.00 88.56 97 HIS A C 1
ATOM 744 O O . HIS A 1 97 ? 10.623 4.613 -10.890 1.00 88.56 97 HIS A O 1
ATOM 750 N N . LEU A 1 98 ? 8.728 4.042 -9.820 1.00 87.88 98 LEU A N 1
ATOM 751 C CA . LEU A 1 98 ? 8.134 3.343 -10.962 1.00 87.88 98 LEU A CA 1
ATOM 752 C C . LEU A 1 98 ? 7.932 4.276 -12.168 1.00 87.88 98 LEU A C 1
ATOM 754 O O . LEU A 1 98 ? 8.271 3.909 -13.295 1.00 87.88 98 LEU A O 1
ATOM 758 N N . LYS A 1 99 ? 7.446 5.506 -11.942 1.00 91.38 99 LYS A N 1
ATOM 759 C CA . LYS A 1 99 ? 7.310 6.527 -12.998 1.00 91.38 99 LYS A CA 1
ATOM 760 C C . LYS A 1 99 ? 8.654 6.853 -13.650 1.00 91.38 99 LYS A C 1
ATOM 762 O O . LYS A 1 99 ? 8.719 6.973 -14.874 1.00 91.38 99 LYS A O 1
ATOM 767 N N . THR A 1 100 ? 9.721 6.980 -12.864 1.00 94.25 100 THR A N 1
ATOM 768 C CA . THR A 1 100 ? 11.074 7.222 -13.387 1.00 94.25 100 THR A CA 1
ATOM 769 C C . THR A 1 100 ? 11.545 6.057 -14.259 1.00 94.25 100 THR A C 1
ATOM 771 O O . THR A 1 100 ? 11.942 6.283 -15.401 1.00 94.25 100 THR A O 1
ATOM 774 N N . LYS A 1 101 ? 11.394 4.807 -13.801 1.00 92.12 101 LYS A N 1
ATOM 775 C CA . LYS A 1 101 ? 11.762 3.613 -14.588 1.00 92.12 101 LYS A CA 1
ATOM 776 C C . LYS A 1 101 ? 10.967 3.460 -15.878 1.00 92.12 101 LYS A C 1
ATOM 778 O O . LYS A 1 101 ? 11.526 3.077 -16.908 1.00 92.12 101 LYS A O 1
ATOM 783 N N . PHE A 1 102 ? 9.689 3.821 -15.863 1.00 93.75 102 PHE A N 1
ATOM 784 C CA . PHE A 1 102 ? 8.879 3.865 -17.074 1.00 93.75 102 PHE A CA 1
ATOM 785 C C . PHE A 1 102 ? 9.405 4.895 -18.090 1.00 93.75 102 PHE A C 1
ATOM 787 O O . PHE A 1 102 ? 9.511 4.591 -19.282 1.00 93.75 102 PHE A O 1
ATOM 794 N N . LYS A 1 103 ? 9.786 6.097 -17.633 1.00 95.75 103 LYS A N 1
ATOM 795 C CA . LYS A 1 103 ? 10.379 7.135 -18.495 1.00 95.75 103 LYS A CA 1
ATOM 796 C C . LYS A 1 103 ? 11.712 6.688 -19.094 1.00 95.75 103 LYS A C 1
ATOM 798 O O . LYS A 1 103 ? 11.875 6.801 -20.307 1.00 95.75 103 LYS A O 1
ATOM 803 N N . GLU A 1 104 ? 12.616 6.146 -18.276 1.00 96.00 104 GLU A N 1
ATOM 804 C CA . GLU A 1 104 ? 13.904 5.590 -18.725 1.00 96.00 104 GLU A CA 1
ATOM 805 C C . GLU A 1 104 ? 13.691 4.522 -19.810 1.00 96.00 104 GLU A C 1
ATOM 807 O O . GLU A 1 104 ? 14.272 4.591 -20.892 1.00 96.00 104 GLU A O 1
ATOM 812 N N . THR A 1 105 ? 12.775 3.581 -19.560 1.00 94.56 105 THR A N 1
ATOM 813 C CA . THR A 1 105 ? 12.448 2.507 -20.510 1.00 94.56 105 THR A CA 1
ATOM 814 C C . THR A 1 105 ? 11.877 3.069 -21.813 1.00 94.56 105 THR A C 1
ATOM 816 O O . THR A 1 105 ? 12.260 2.646 -22.901 1.00 94.56 105 THR A O 1
ATOM 819 N N . THR A 1 106 ? 11.000 4.072 -21.732 1.00 95.25 106 THR A N 1
ATOM 820 C CA . THR A 1 106 ? 10.420 4.731 -22.912 1.00 95.25 106 THR A CA 1
ATOM 821 C C . THR A 1 106 ? 11.487 5.433 -23.755 1.00 95.25 106 THR A C 1
ATOM 823 O O . THR A 1 106 ? 11.443 5.367 -24.984 1.00 95.25 106 THR A O 1
ATOM 826 N N . GLN A 1 107 ? 12.452 6.100 -23.118 1.00 96.12 107 GLN A N 1
ATOM 827 C CA . GLN A 1 107 ? 13.572 6.742 -23.811 1.00 96.12 107 GLN A CA 1
ATOM 828 C C . GLN A 1 107 ? 14.477 5.707 -24.490 1.00 96.12 107 GLN A C 1
ATOM 830 O O . GLN A 1 107 ? 14.793 5.866 -25.668 1.00 96.12 107 GLN A O 1
ATOM 835 N N . ALA A 1 108 ? 14.805 4.612 -23.800 1.00 93.44 108 ALA A N 1
ATOM 836 C CA . ALA A 1 108 ? 15.597 3.519 -24.363 1.00 93.44 108 ALA A CA 1
ATOM 837 C C . ALA A 1 108 ? 14.914 2.872 -25.582 1.00 93.44 108 ALA A C 1
ATOM 839 O O . ALA A 1 108 ? 15.548 2.658 -26.613 1.00 93.44 108 ALA A O 1
ATOM 840 N N . VAL A 1 109 ? 13.597 2.635 -25.512 1.00 94.44 109 VAL A N 1
ATOM 841 C CA . VAL A 1 109 ? 12.814 2.114 -26.646 1.00 94.44 109 VAL A CA 1
ATOM 842 C C . VAL A 1 109 ? 12.834 3.078 -27.838 1.00 94.44 109 VAL A C 1
ATOM 844 O O . VAL A 1 109 ? 12.897 2.623 -28.980 1.00 94.44 109 VAL A O 1
ATOM 847 N N . LYS A 1 110 ? 12.791 4.399 -27.610 1.00 94.12 110 LYS A N 1
ATOM 848 C CA . LYS A 1 110 ? 12.901 5.398 -28.689 1.00 94.12 110 LYS A CA 1
ATOM 849 C C . LYS A 1 110 ? 14.284 5.375 -29.347 1.00 94.12 110 LYS A C 1
ATOM 851 O O . LYS A 1 110 ? 14.347 5.336 -30.571 1.00 94.12 110 LYS A O 1
ATOM 856 N N . ALA A 1 111 ? 15.360 5.344 -28.560 1.00 91.81 111 ALA A N 1
ATOM 857 C CA . ALA A 1 111 ? 16.730 5.277 -29.077 1.00 91.81 111 ALA A CA 1
ATOM 858 C C . ALA A 1 111 ? 16.968 4.004 -29.911 1.00 91.81 111 ALA A C 1
ATOM 860 O O . ALA A 1 111 ? 17.413 4.087 -31.052 1.00 91.81 111 ALA A O 1
ATOM 861 N N . ALA A 1 112 ? 16.542 2.841 -29.404 1.00 91.44 112 ALA A N 1
ATOM 862 C CA . ALA A 1 112 ? 16.686 1.563 -30.104 1.00 91.44 112 ALA A CA 1
ATOM 863 C C . ALA A 1 112 ? 15.904 1.488 -31.431 1.00 91.44 112 ALA A C 1
ATOM 865 O O . ALA A 1 112 ? 16.271 0.731 -32.329 1.00 91.44 112 ALA A O 1
ATOM 866 N N . LYS A 1 113 ? 14.805 2.244 -31.570 1.00 89.56 113 LYS A N 1
ATOM 867 C CA . LYS A 1 113 ? 14.068 2.354 -32.840 1.00 89.56 113 LYS A CA 1
ATOM 868 C C . LYS A 1 113 ? 14.799 3.229 -33.856 1.00 89.56 113 LYS A C 1
ATOM 870 O O . LYS A 1 113 ? 14.766 2.903 -35.036 1.00 89.56 113 LYS A O 1
ATOM 875 N N . LEU A 1 114 ? 15.458 4.298 -33.409 1.00 79.12 114 LEU A N 1
ATOM 876 C CA . LEU A 1 114 ? 16.226 5.185 -34.285 1.00 79.12 114 LEU A CA 1
ATOM 877 C C . LEU A 1 114 ? 17.439 4.459 -34.885 1.00 79.12 114 LEU A C 1
ATOM 879 O O . LEU A 1 114 ? 17.629 4.531 -36.094 1.00 79.12 114 LEU A O 1
ATOM 883 N N . GLU A 1 115 ? 18.171 3.671 -34.089 1.00 72.38 115 GLU A N 1
ATOM 884 C CA . GLU A 1 115 ? 19.321 2.874 -34.561 1.00 72.38 115 GLU A CA 1
ATOM 885 C C . GLU A 1 115 ? 18.949 1.770 -35.564 1.00 72.38 115 GLU A C 1
ATOM 887 O O . GLU A 1 115 ? 19.762 1.382 -36.398 1.00 72.38 115 GLU A O 1
ATOM 892 N N . LYS A 1 116 ? 17.713 1.258 -35.508 1.00 67.19 116 LYS A N 1
ATOM 893 C CA . LYS A 1 116 ? 17.222 0.212 -36.419 1.00 67.19 116 LYS A CA 1
ATOM 894 C C . LYS A 1 116 ? 16.654 0.744 -37.729 1.00 67.19 116 LYS A C 1
ATOM 896 O O . LYS A 1 116 ? 16.213 -0.063 -38.543 1.00 67.19 116 LYS A O 1
ATOM 901 N N . THR A 1 117 ? 16.645 2.058 -37.939 1.00 54.66 117 THR A N 1
ATOM 902 C CA . THR A 1 117 ? 16.304 2.634 -39.241 1.00 54.66 117 THR A CA 1
ATOM 903 C C . THR A 1 117 ? 17.566 2.541 -40.096 1.00 54.66 117 THR A C 1
ATOM 905 O O . THR A 1 117 ? 18.503 3.299 -39.839 1.00 54.66 117 THR A O 1
ATOM 908 N N . PRO A 1 118 ? 17.662 1.616 -41.073 1.00 56.44 118 PRO A N 1
ATOM 909 C CA . PRO A 1 118 ? 18.791 1.632 -41.988 1.00 56.44 118 PRO A CA 1
ATOM 910 C C . PRO A 1 118 ? 18.752 2.982 -42.695 1.00 56.44 118 PRO A C 1
ATOM 912 O O . PRO A 1 118 ? 17.672 3.431 -43.091 1.00 56.44 118 PRO A O 1
ATOM 915 N N . SER A 1 119 ? 19.903 3.631 -42.851 1.00 54.69 119 SER A N 1
ATOM 916 C CA . SER A 1 119 ? 20.043 4.765 -43.757 1.00 54.69 119 SER A CA 1
ATOM 917 C C . SER A 1 119 ? 19.713 4.284 -45.174 1.00 54.69 119 SER A C 1
ATOM 919 O O . SER A 1 119 ? 20.581 3.834 -45.922 1.00 54.69 119 SER A O 1
ATOM 921 N N . ALA A 1 120 ? 18.431 4.295 -45.525 1.00 54.16 120 ALA A N 1
ATOM 922 C CA . ALA A 1 120 ? 17.979 4.057 -46.875 1.00 54.16 120 ALA A CA 1
ATOM 923 C C . ALA A 1 120 ? 18.459 5.248 -47.711 1.00 54.16 120 ALA A C 1
ATOM 925 O O . ALA A 1 120 ? 17.905 6.338 -47.623 1.00 54.16 120 ALA A O 1
ATOM 926 N N . GLY A 1 121 ? 19.520 5.022 -48.486 1.00 53.88 121 GLY A N 1
ATOM 927 C CA . GLY A 1 121 ? 19.907 5.884 -49.596 1.00 53.88 121 GLY A CA 1
ATOM 928 C C . GLY A 1 121 ? 20.860 7.030 -49.257 1.00 53.88 121 GLY A C 1
ATOM 929 O O . GLY A 1 121 ? 20.470 8.189 -49.292 1.00 53.88 121 GLY A O 1
ATOM 930 N N . ALA A 1 122 ? 22.144 6.719 -49.097 1.00 52.69 122 ALA A N 1
ATOM 931 C CA . ALA A 1 122 ? 23.176 7.509 -49.771 1.00 52.69 122 ALA A CA 1
ATOM 932 C C . ALA A 1 122 ? 23.747 6.628 -50.891 1.00 52.69 122 ALA A C 1
ATOM 934 O O . ALA A 1 122 ? 24.820 6.046 -50.778 1.00 52.69 122 ALA A O 1
ATOM 935 N N . SER A 1 123 ? 22.911 6.438 -51.916 1.00 50.59 123 SER A N 1
ATOM 936 C CA . SER A 1 123 ? 23.284 5.836 -53.191 1.00 50.59 123 SER A CA 1
ATOM 937 C C . SER A 1 123 ? 24.199 6.806 -53.930 1.00 50.59 123 SER A C 1
ATOM 939 O O . SER A 1 123 ? 23.884 7.989 -54.043 1.00 50.59 123 SER A O 1
ATOM 941 N N . GLU A 1 124 ? 25.302 6.249 -54.413 1.00 49.97 124 GLU A N 1
ATOM 942 C CA . GLU A 1 124 ? 26.259 6.754 -55.397 1.00 49.97 124 GLU A CA 1
ATOM 943 C C . GLU A 1 124 ? 25.697 7.797 -56.375 1.00 49.97 124 GLU A C 1
ATOM 945 O O . GLU A 1 124 ? 24.701 7.523 -57.050 1.00 49.97 124 GLU A O 1
ATOM 950 N N . LYS A 1 125 ? 26.404 8.928 -56.510 1.00 52.22 125 LYS A N 1
ATOM 951 C CA . LYS A 1 125 ? 26.840 9.506 -57.792 1.00 52.22 125 LYS A CA 1
ATOM 952 C C . LYS A 1 125 ? 28.133 10.287 -57.602 1.00 52.22 125 LYS A C 1
ATOM 954 O O . LYS A 1 125 ? 28.229 11.000 -56.580 1.00 52.22 125 LYS A O 1
#

=== Feature glossary ===
The record interleaves many kinds of infor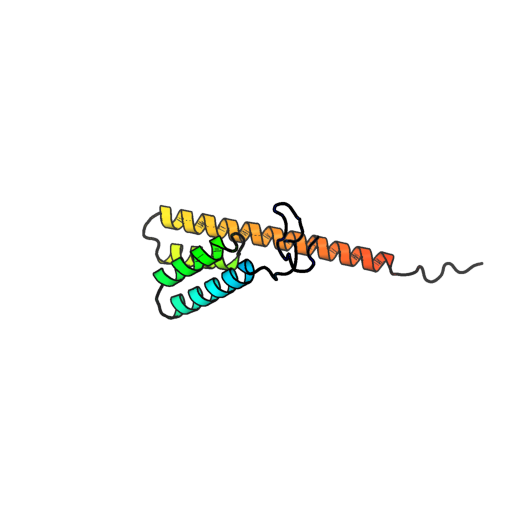mation about one protein. Here is each kind framed as the question it answers.

Q: What known structures does this most resemble?
A: Structural nearest neighbors (via Foldseek easy-search vs the PDB). Reported per hit: target PDB id, E-value, and alignment TM-score. A TM-score above ~0.5 is the conventional threshold for 'same fold'.

Q: Where is each backbone atom in 3D?
A: The mmCIF table is the protein's shape written out atom by atom. For each backbone N, Cα, C, and carbonyl O, it records an (x, y, z) coordinate triple in Å plus the residue type, chain letter, and residue number.

Q: What are the backbone torsion angles?
A: The φ/ψ torsion pair specifies the backbone conformation at each residue. φ rotates about the N–Cα bond, ψ about the Cα–C bond. Steric clashes forbid most of the (φ, ψ) plane — the allowed regions (α-helix basin, β-sheet basin, left-handed helix) are the Ramachandran-allowed regions.

Q: Which residues are buried vs exposed?
A: Solvent-accessible surface area (SASA) is the area in Å² traced out by the centre of a 1.4 Å probe sphere (a water molecule) rolled over the protein's van der Waals surface (Shrake–Rupley / Lee–Richards construction). Buried residues have near-zero SASA; fully exposed residues can exceed 200 Å². The total SASA scales roughly with the number of surface residues.

Q: How confident is the AlphaFold model at each residue?
A: pLDDT is the predicted lDDT-Cα score: AlphaFold's confidence that the local environment of each residue (all inter-atomic distances within 15 Å) is correctly placed. It is a per-residue number between 0 and 100, with higher meaning more reliable.

Q: What does the local fold look like, residue by residue?
A: 3Di is Foldseek's structural alphabet. Each residue is assigned one of twenty discrete states based on how its Cα sits relative to its spatial (not sequential) neighbors. Aligning 3Di strings finds structural homologs roughly as well as full 3D superposition, but orders of magnitude faster.

Q: How big and how compact is the whole molecule?
A: Radius of gyration (Rg) is the root-mean-square distance of Cα atoms from their centroid — a single number for overall size and compactness. A globular domain of N residues has Rg ≈ 2.2·N^0.38 Å; an extended or disordered chain has a much larger Rg. The Cα contact count is the number of residue pairs whose Cα atoms are within 8 Å and are more than four positions apart in sequence — a standard proxy for tertiary packing density. The bounding box is the smallest axis-aligned box enclosing all Cα atoms.

Q: Which residues are in helices, strands, or loops?
A: DSSP 8-state secondary structure assigns each residue one of H (α-helix), G (3₁₀-helix), I (π-helix), E (extended β-strand), B (isolated β-bridge), T (hydrogen-bonded turn), S (bend), or '-' (coil). The assignment is computed from backbone hydrogen-bond geometry via the Kabsch–Sander algorithm.

Q: How mobile is each atom in the crystal?
A: Crystallographic B-factors measure how much each atom's electron density is smeared out, in Å². They rise in mobile loops and surface residues and fall in the buried interior. In AlphaFold models this column is repurposed to hold pLDDT instead.

Q: What if only a Cα trace is available?
A: P-SEA three-state annotation labels each residue as helix, strand, or coil based purely on the geometry of the Cα trace. It serves as a fallback when the full backbone (and thus DSSP) is unavailable.

Q: What family and function is it annotated with?
A: Database cross-references. InterPro integrates a dozen domain/family signature databases into unified entries with residue-range hits. GO terms attach function/process/location labels with evidence codes. CATH codes position the fold in a four-level structural taxonomy. Organism is the NCBI-taxonomy species name.

Q: Are the domains correctly placed relative to each other?
A: Predicted Aligned Error (PAE) is an AlphaFold confidence matrix: entry (i, j) is the expected error in the position of residue j, in ångströms, when the prediction is superimposed on the true structure at residue i. Low PAE within a block of residues means that block is internally rigid and well-predicted; high PAE between two blocks means their relative placement is uncertain even if each block individually is confident.

Q: What do the diagnostic plots show?
A: Three diagnostic plots accompany the record. The Cα contact ma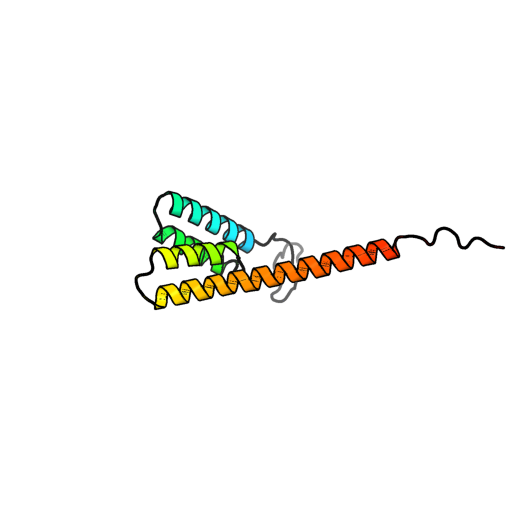p visualizes the tertiary structure as a 2D adjacency matrix (8 Å cutoff, sequence-local contacts suppressed). The Ramachandran plot shows the distribution of backbone (φ, ψ) torsions, with points in the α and β basins reflecting secondary structure content. The PAE plot shows AlphaFold's inter-residue confidence as a color matrix.

Q: What is the amino-acid chain?
A: Primary structure: the covalent order of the twenty standard amino acids along the backbone. Two proteins with the same sequence will (almost always) fold to the same structure; two with 30% identity often share a fold but not the details.

Q: What do the rendered images show?
A: The six renders are orthographic views along the three Cartesian axes in both directions. Representation (cartoon, sticks, or surface) and color scheme (sequence-rainbow or by-chain) vary across proteins so the training set covers all the common visualization conventions.